Protein AF-A0A432TMC7-F1 (afdb_monomer_lite)

Secondary structure (DSSP, 8-state):
---TT-----SSGGGGTTTSPPPSEEEEEE-STT--EEEEEE-SHHHHHHHHHHT-

pLDDT: mean 90.74, std 8.9, range [53.97, 97.12]

Foldseek 3Di:
DPDPPDDDDDPPCVVCPPPDDDDQKDWDWDDDDPDTDTDIDGDDPVSVVVVVVVVD

Structure (mmCIF, N/CA/C/O backbone):
data_AF-A0A432TMC7-F1
#
_entry.id   AF-A0A432TMC7-F1
#
loop_
_atom_site.group_PDB
_atom_site.id
_atom_site.type_symbol
_atom_site.label_atom_id
_atom_site.label_alt_id
_atom_site.label_comp_id
_atom_site.label_asym_id
_atom_site.label_entity_id
_atom_site.label_seq_id
_atom_site.pdbx_PDB_ins_code
_atom_site.Cartn_x
_atom_site.Cartn_y
_atom_site.Cartn_z
_atom_site.occupancy
_atom_site.B_iso_or_equiv
_atom_site.auth_seq_id
_atom_site.auth_comp_id
_atom_site.auth_asym_id
_atom_site.auth_atom_id
_atom_site.pdbx_PDB_model_num
ATOM 1 N N . TYR A 1 1 ? -2.424 -17.529 5.704 1.00 59.00 1 TYR A N 1
ATOM 2 C CA . TYR A 1 1 ? -1.996 -16.149 5.387 1.00 59.00 1 TYR A CA 1
ATOM 3 C C . TYR A 1 1 ? -2.982 -15.103 5.913 1.00 59.00 1 TYR A C 1
ATOM 5 O O . TYR A 1 1 ? -2.542 -14.143 6.522 1.00 59.00 1 TYR A O 1
ATOM 13 N N . LEU A 1 2 ? -4.302 -15.304 5.778 1.00 67.81 2 LEU A N 1
ATOM 14 C CA . LEU A 1 2 ? -5.361 -14.435 6.341 1.00 67.81 2 LEU A CA 1
ATOM 15 C C . LEU A 1 2 ? -5.599 -14.619 7.859 1.00 67.81 2 LEU A C 1
ATOM 17 O O . LEU A 1 2 ? -6.712 -14.454 8.346 1.00 67.81 2 LEU A O 1
ATOM 21 N N . GLY A 1 3 ? -4.571 -15.032 8.602 1.00 70.38 3 GLY A N 1
ATOM 22 C CA . GLY A 1 3 ? -4.680 -15.189 10.053 1.00 70.38 3 GLY A CA 1
ATOM 23 C C . GLY A 1 3 ? -4.629 -13.831 10.763 1.00 70.38 3 GLY A C 1
ATOM 24 O O . GLY A 1 3 ? -4.067 -12.883 10.208 1.00 70.38 3 GLY A O 1
ATOM 25 N N . PRO A 1 4 ? -5.176 -13.718 11.983 1.00 81.19 4 PRO A N 1
ATOM 26 C CA . PRO A 1 4 ? -5.018 -12.514 12.794 1.00 81.19 4 PRO A CA 1
ATOM 27 C C . PRO A 1 4 ? -3.539 -12.265 13.132 1.00 81.19 4 PRO A C 1
ATOM 29 O O . PRO A 1 4 ? -2.740 -13.197 13.169 1.00 81.19 4 PRO A O 1
ATOM 32 N N . ASN A 1 5 ? -3.189 -11.011 13.438 1.00 87.12 5 ASN A N 1
ATOM 33 C CA . ASN A 1 5 ? -1.852 -10.592 13.893 1.00 87.12 5 ASN A CA 1
ATOM 34 C C . ASN A 1 5 ? -0.711 -10.806 12.880 1.00 87.12 5 ASN A C 1
ATOM 36 O O . ASN A 1 5 ? 0.439 -11.029 13.260 1.00 87.12 5 ASN A O 1
ATOM 40 N N . HIS A 1 6 ? -1.013 -10.694 11.589 1.00 89.19 6 HIS A N 1
ATOM 41 C CA . HIS A 1 6 ? -0.015 -10.690 10.523 1.00 89.19 6 HIS A CA 1
ATOM 42 C C . HIS A 1 6 ? -0.133 -9.422 9.677 1.00 89.19 6 HIS A C 1
ATOM 44 O O . HIS A 1 6 ? -1.220 -8.870 9.523 1.00 89.19 6 HIS A O 1
ATOM 50 N N . ILE A 1 7 ? 0.989 -8.988 9.102 1.00 91.00 7 ILE A N 1
ATOM 51 C CA . ILE A 1 7 ? 1.016 -7.941 8.077 1.00 91.00 7 ILE A CA 1
ATOM 52 C C . ILE A 1 7 ? 1.010 -8.627 6.716 1.00 91.00 7 ILE A C 1
ATOM 54 O O . ILE A 1 7 ? 1.776 -9.564 6.485 1.00 91.00 7 ILE A O 1
ATOM 58 N N . GLN A 1 8 ? 0.159 -8.145 5.817 1.00 91.81 8 GLN A N 1
ATOM 59 C CA . GLN A 1 8 ? 0.148 -8.578 4.428 1.00 91.81 8 GLN A CA 1
ATOM 60 C C . GLN A 1 8 ? 0.745 -7.484 3.550 1.00 91.81 8 GLN A C 1
ATOM 62 O O . GLN A 1 8 ? 0.314 -6.335 3.606 1.00 91.81 8 GLN A O 1
ATOM 67 N N . LEU A 1 9 ? 1.738 -7.852 2.745 1.00 94.19 9 LEU A N 1
ATOM 68 C CA . LEU A 1 9 ? 2.331 -6.990 1.729 1.00 94.19 9 LEU A CA 1
ATOM 69 C C . LEU A 1 9 ? 2.019 -7.625 0.382 1.00 94.19 9 LEU A C 1
ATOM 71 O O . LEU A 1 9 ? 2.445 -8.747 0.111 1.00 94.19 9 LEU A O 1
ATOM 75 N N . ILE A 1 10 ? 1.212 -6.937 -0.417 1.00 93.25 10 ILE A N 1
ATOM 76 C CA . ILE A 1 10 ? 0.673 -7.472 -1.664 1.00 93.25 10 ILE A CA 1
ATOM 77 C C . ILE A 1 10 ? 1.126 -6.557 -2.797 1.00 93.25 10 ILE A C 1
ATOM 79 O O . ILE A 1 10 ? 0.727 -5.395 -2.859 1.00 93.25 10 ILE A O 1
ATOM 83 N N . GLU A 1 11 ? 1.961 -7.087 -3.688 1.00 94.88 11 GLU A N 1
ATOM 84 C CA . GLU A 1 11 ? 2.284 -6.434 -4.956 1.00 94.88 11 GLU A CA 1
ATOM 85 C C . GLU A 1 11 ? 1.171 -6.673 -5.978 1.00 94.88 11 GLU A C 1
ATOM 87 O O . GLU A 1 11 ? 0.500 -7.705 -5.949 1.00 94.88 11 GLU A O 1
ATOM 92 N N . TRP A 1 12 ? 0.986 -5.715 -6.891 1.00 94.00 12 TRP A N 1
ATOM 93 C CA . TRP A 1 12 ? -0.021 -5.773 -7.958 1.00 94.00 12 TRP A CA 1
ATOM 94 C C . TRP A 1 12 ? -1.427 -6.167 -7.457 1.00 94.00 12 TRP A C 1
ATOM 96 O O . TRP A 1 12 ? -2.020 -7.117 -7.976 1.00 94.00 12 TRP A O 1
ATOM 106 N N . PRO A 1 13 ? -1.996 -5.449 -6.463 1.00 93.19 13 PRO A N 1
ATOM 107 C CA . PRO A 1 13 ? -3.261 -5.830 -5.826 1.00 93.19 13 PRO A CA 1
ATOM 108 C C . PRO A 1 13 ? -4.434 -5.921 -6.813 1.00 93.19 13 PRO A C 1
ATOM 110 O O . PRO A 1 13 ? -5.368 -6.690 -6.589 1.00 93.19 13 PRO A O 1
ATOM 113 N N . ASP A 1 14 ? -4.362 -5.202 -7.937 1.00 93.31 14 ASP A N 1
ATOM 114 C CA . ASP A 1 14 ? -5.357 -5.258 -9.009 1.00 93.31 14 ASP A CA 1
ATOM 115 C C . ASP A 1 14 ? -5.490 -6.652 -9.640 1.00 93.31 14 ASP A C 1
ATOM 117 O O . ASP A 1 14 ? -6.594 -7.051 -10.011 1.00 93.31 14 ASP A O 1
ATOM 121 N N . LEU A 1 15 ? -4.402 -7.431 -9.706 1.00 93.88 15 LEU A N 1
ATOM 122 C CA . LEU A 1 15 ? -4.437 -8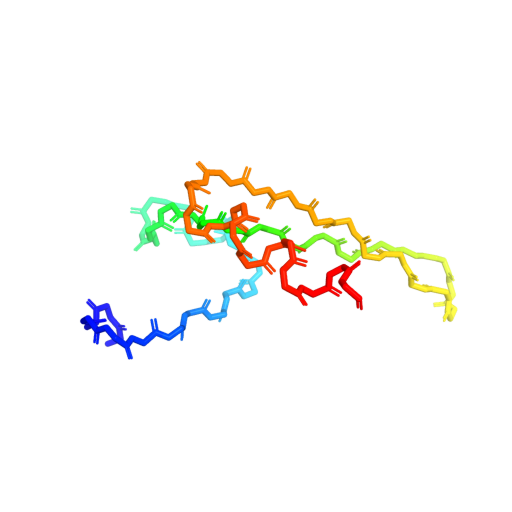.813 -10.205 1.00 93.88 15 LEU A CA 1
ATOM 123 C C . LEU A 1 15 ? -5.145 -9.765 -9.229 1.00 93.88 15 LEU A C 1
ATOM 125 O O . LEU A 1 15 ? -5.638 -10.813 -9.636 1.00 93.88 15 LEU A O 1
ATOM 129 N N . GLY A 1 16 ? -5.216 -9.396 -7.947 1.00 87.69 16 GLY A N 1
ATOM 130 C CA . GLY A 1 16 ? -5.903 -10.138 -6.890 1.00 87.69 16 GLY A CA 1
ATOM 131 C C . GLY A 1 16 ? -7.317 -9.633 -6.590 1.00 87.69 16 GLY A C 1
ATOM 132 O O . GLY A 1 16 ? -7.902 -10.034 -5.579 1.00 87.69 16 GLY A O 1
ATOM 133 N N . LYS A 1 17 ? -7.874 -8.734 -7.414 1.00 86.81 17 LYS A N 1
ATOM 134 C CA . LYS A 1 17 ? -9.162 -8.080 -7.150 1.00 86.81 17 LYS A CA 1
ATOM 135 C C . LYS A 1 17 ? -10.278 -9.105 -6.916 1.00 86.81 17 LYS A C 1
ATOM 137 O O . LYS A 1 17 ? -10.542 -9.964 -7.750 1.00 86.81 17 LYS A O 1
ATOM 142 N N . GLY A 1 18 ? -10.952 -8.986 -5.772 1.00 87.38 18 GLY A N 1
ATOM 143 C CA . GLY A 1 18 ? -12.022 -9.896 -5.344 1.00 87.38 18 GLY A CA 1
ATOM 144 C C . GLY A 1 18 ? -11.548 -11.138 -4.578 1.00 87.38 18 GLY A C 1
ATOM 145 O O . GLY A 1 18 ? -12.371 -11.780 -3.933 1.00 87.38 18 GLY A O 1
ATOM 146 N N . ALA A 1 19 ? -10.248 -11.447 -4.591 1.00 89.31 19 ALA A N 1
ATOM 147 C CA . ALA A 1 19 ? -9.654 -12.553 -3.832 1.00 89.31 19 ALA A CA 1
ATOM 148 C C . ALA A 1 19 ? -8.872 -12.090 -2.589 1.00 89.31 19 ALA A C 1
ATOM 150 O O . ALA A 1 19 ? -8.656 -12.879 -1.669 1.00 89.31 19 ALA A O 1
ATOM 151 N N . ILE A 1 20 ? -8.450 -10.823 -2.551 1.00 89.38 20 ILE A N 1
ATOM 152 C CA . ILE A 1 20 ? -7.723 -10.225 -1.423 1.00 89.38 20 ILE A CA 1
ATOM 153 C C . ILE A 1 20 ? -8.625 -9.302 -0.599 1.00 89.38 20 ILE A C 1
ATOM 155 O O . ILE A 1 20 ? -9.575 -8.709 -1.116 1.00 89.38 20 ILE A O 1
ATOM 159 N N . ALA A 1 21 ? -8.315 -9.175 0.692 1.00 88.94 21 ALA A N 1
ATOM 160 C CA . ALA A 1 21 ? -9.000 -8.238 1.573 1.00 88.94 21 ALA A CA 1
ATOM 161 C C . ALA A 1 21 ? -8.707 -6.776 1.166 1.00 88.94 21 ALA A C 1
ATOM 163 O O . ALA A 1 21 ? -7.633 -6.498 0.625 1.00 88.94 21 ALA A O 1
ATOM 164 N N . PRO A 1 22 ?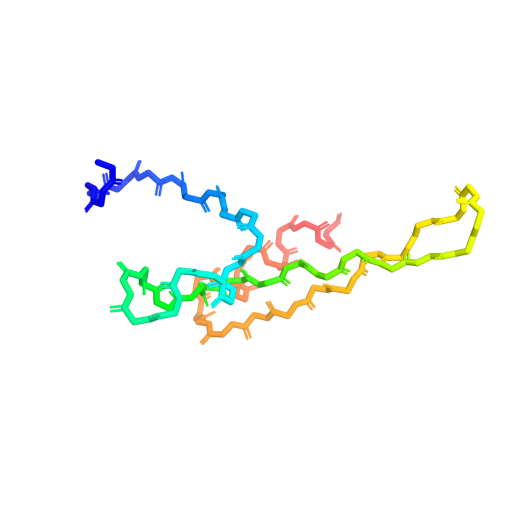 -9.626 -5.830 1.439 1.00 91.56 22 PRO A N 1
ATOM 165 C CA . PRO A 1 22 ? -9.357 -4.408 1.255 1.00 91.56 22 PRO A CA 1
ATOM 166 C C . PRO A 1 22 ? -8.129 -3.959 2.054 1.00 91.56 22 PRO A C 1
ATOM 168 O O . PRO A 1 22 ? -7.952 -4.355 3.204 1.00 91.56 22 PRO A O 1
ATOM 171 N N . ALA A 1 23 ? -7.290 -3.118 1.451 1.00 94.56 23 ALA A N 1
ATOM 172 C CA . ALA A 1 23 ? -6.057 -2.659 2.077 1.00 94.56 23 ALA A CA 1
ATOM 173 C C . ALA A 1 23 ? -6.309 -1.543 3.101 1.00 94.56 23 ALA A C 1
ATOM 175 O O . ALA A 1 23 ? -6.946 -0.540 2.776 1.00 94.56 23 ALA A O 1
ATOM 176 N N . ASP A 1 24 ? -5.713 -1.655 4.290 1.00 95.56 24 ASP A N 1
ATOM 177 C CA . ASP A 1 24 ? -5.674 -0.573 5.285 1.00 95.56 24 ASP A CA 1
ATOM 178 C C . ASP A 1 24 ? -4.868 0.643 4.799 1.00 95.56 24 ASP A C 1
ATOM 180 O O . ASP A 1 24 ? -5.201 1.793 5.099 1.00 95.56 24 ASP A O 1
ATOM 184 N N . LEU A 1 25 ? -3.801 0.379 4.042 1.00 95.69 25 LEU A N 1
ATOM 185 C CA . LEU A 1 25 ? -2.854 1.356 3.519 1.00 95.69 25 LEU A CA 1
ATOM 186 C C . LEU A 1 25 ? -2.398 0.913 2.126 1.00 95.69 25 LEU A C 1
ATOM 188 O O . LEU A 1 25 ? -2.154 -0.266 1.886 1.00 95.69 25 LEU A O 1
ATOM 192 N N . THR A 1 26 ? -2.290 1.852 1.192 1.00 96.38 26 THR A N 1
ATOM 193 C CA . THR A 1 26 ? -1.772 1.613 -0.159 1.00 96.38 26 THR A CA 1
ATOM 194 C C . THR A 1 26 ? -0.547 2.470 -0.405 1.00 96.38 26 THR A C 1
ATOM 196 O O . THR A 1 26 ? -0.526 3.649 -0.056 1.00 96.38 26 THR A O 1
ATOM 199 N N . ILE A 1 27 ? 0.466 1.857 -1.016 1.00 96.12 27 ILE A N 1
ATOM 200 C CA . ILE A 1 27 ? 1.707 2.510 -1.422 1.00 96.12 27 ILE A CA 1
ATOM 201 C C . ILE A 1 27 ? 1.793 2.420 -2.938 1.00 96.12 27 ILE A C 1
ATOM 203 O O . ILE A 1 27 ? 1.893 1.330 -3.497 1.00 96.12 27 ILE A O 1
ATOM 207 N N . VAL A 1 28 ? 1.773 3.571 -3.599 1.00 96.44 28 VAL A N 1
ATOM 208 C CA . VAL A 1 28 ? 2.022 3.676 -5.036 1.00 96.44 28 VAL A CA 1
ATOM 209 C C . VAL A 1 28 ? 3.415 4.249 -5.231 1.00 96.44 28 VAL A C 1
ATOM 211 O O . VAL A 1 28 ? 3.701 5.374 -4.819 1.00 96.44 28 VAL A O 1
ATOM 214 N N . LEU A 1 29 ? 4.290 3.472 -5.863 1.00 95.44 29 LEU A N 1
ATOM 215 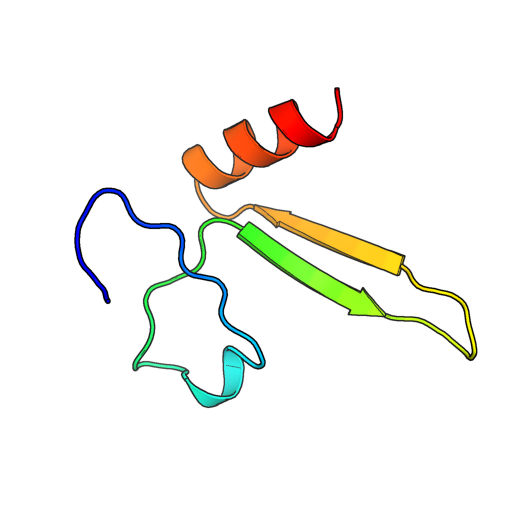C CA . LEU A 1 29 ? 5.618 3.921 -6.258 1.00 95.44 29 LEU A CA 1
ATOM 216 C C . LEU A 1 29 ? 5.567 4.409 -7.706 1.00 95.44 29 LEU A C 1
ATOM 218 O O . LEU A 1 29 ? 5.129 3.693 -8.600 1.00 95.44 29 LEU A O 1
ATOM 222 N N . SER A 1 30 ? 6.027 5.632 -7.938 1.00 95.94 30 SER A N 1
ATOM 223 C CA . SER A 1 30 ? 6.164 6.228 -9.272 1.00 95.94 30 SER A CA 1
ATOM 224 C C . SER A 1 30 ? 7.539 6.868 -9.422 1.00 95.94 30 SER A C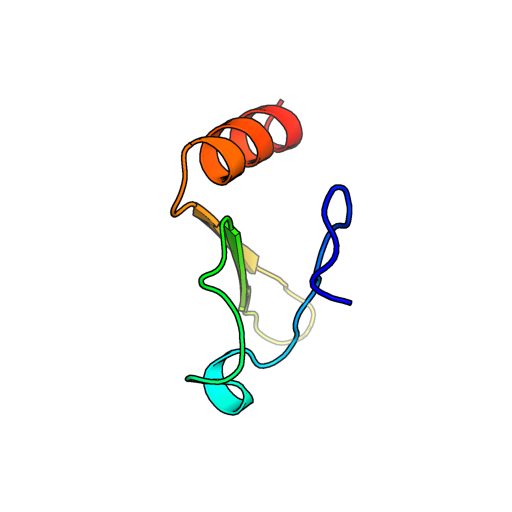 1
ATOM 226 O O . SER A 1 30 ? 8.225 7.121 -8.431 1.00 95.94 30 SER A O 1
ATOM 228 N N . GLY A 1 31 ? 7.980 7.126 -10.650 1.00 94.88 31 GLY A N 1
ATOM 229 C CA . GLY A 1 31 ? 9.277 7.751 -10.876 1.00 94.88 31 GLY A CA 1
ATOM 230 C C . GLY A 1 31 ? 9.725 7.714 -12.328 1.00 94.88 31 GLY A C 1
ATOM 231 O O . GLY A 1 31 ? 9.194 6.947 -13.126 1.00 94.88 31 GLY A O 1
ATOM 232 N N . ILE A 1 32 ? 10.710 8.553 -12.640 1.00 95.19 32 ILE A N 1
ATOM 233 C CA . ILE A 1 32 ? 11.436 8.565 -13.913 1.00 95.19 32 ILE A CA 1
ATOM 234 C C . ILE A 1 32 ? 12.899 8.245 -13.593 1.00 95.19 32 ILE A C 1
ATOM 236 O O . ILE A 1 32 ? 13.436 8.734 -12.592 1.00 95.19 32 ILE A O 1
ATOM 240 N N . ASP A 1 33 ? 13.523 7.399 -14.411 1.00 94.25 33 ASP A N 1
ATOM 241 C CA . ASP A 1 33 ? 14.895 6.913 -14.239 1.00 94.25 33 ASP A CA 1
ATOM 242 C C . ASP A 1 33 ? 15.150 6.364 -12.824 1.00 94.25 33 ASP A C 1
ATOM 244 O O . ASP A 1 33 ? 14.521 5.394 -12.391 1.00 94.25 33 ASP A O 1
ATOM 248 N N . GLN A 1 34 ? 16.050 7.006 -12.078 1.00 95.31 34 GLN A N 1
ATOM 249 C CA . GLN A 1 34 ? 16.482 6.601 -10.740 1.00 95.31 34 GLN A CA 1
ATOM 250 C C . GLN A 1 34 ? 15.710 7.305 -9.616 1.00 95.31 34 GLN A C 1
ATOM 252 O O . GLN A 1 34 ? 15.984 7.071 -8.441 1.00 95.31 34 GLN A O 1
ATOM 257 N N . GLN A 1 35 ? 14.738 8.160 -9.941 1.00 95.56 35 GLN A N 1
ATOM 258 C CA . GLN A 1 35 ? 13.918 8.825 -8.931 1.00 95.56 35 GLN A CA 1
ATOM 259 C C . GLN A 1 35 ? 12.762 7.928 -8.506 1.00 95.56 35 GLN A C 1
ATOM 261 O O . GLN A 1 35 ? 12.162 7.238 -9.330 1.00 95.56 35 GLN A O 1
ATOM 266 N N . ARG A 1 36 ? 12.404 7.961 -7.223 1.00 94.69 36 ARG A N 1
ATOM 267 C CA . ARG A 1 36 ? 11.202 7.300 -6.709 1.00 94.69 36 ARG A CA 1
ATOM 268 C C . ARG A 1 36 ? 10.403 8.280 -5.866 1.00 94.69 36 ARG A C 1
ATOM 270 O O . ARG A 1 36 ? 10.947 8.975 -5.015 1.00 94.69 36 ARG A O 1
ATOM 277 N N . ARG A 1 37 ? 9.099 8.306 -6.106 1.00 95.00 37 ARG A N 1
ATOM 278 C CA . ARG A 1 37 ? 8.093 8.982 -5.300 1.00 95.00 37 ARG A CA 1
ATOM 279 C C . ARG A 1 37 ? 7.147 7.920 -4.770 1.00 95.00 37 ARG A C 1
ATOM 281 O O . ARG A 1 37 ? 6.468 7.257 -5.553 1.00 95.00 37 ARG A O 1
ATOM 288 N N . ALA A 1 38 ? 7.105 7.786 -3.452 1.00 94.06 38 ALA A N 1
ATOM 289 C CA . ALA A 1 38 ? 6.080 7.012 -2.779 1.00 94.06 38 ALA A CA 1
ATOM 290 C C . ALA A 1 38 ? 4.883 7.921 -2.495 1.00 94.06 38 ALA A C 1
ATOM 292 O O . ALA A 1 38 ? 5.027 8.978 -1.881 1.00 94.06 38 ALA A O 1
ATOM 293 N N . HIS A 1 39 ? 3.708 7.516 -2.958 1.00 94.56 39 HIS A N 1
ATOM 294 C CA . HIS A 1 39 ? 2.442 8.082 -2.526 1.00 94.56 39 HIS A CA 1
ATOM 295 C C . HIS A 1 39 ? 1.761 7.078 -1.603 1.00 94.56 39 HIS A C 1
ATOM 297 O O . HIS A 1 39 ? 1.570 5.924 -1.987 1.00 94.56 39 HIS A O 1
ATOM 303 N N . ILE A 1 40 ? 1.429 7.514 -0.390 1.00 95.00 40 ILE A N 1
ATOM 304 C CA . ILE A 1 40 ? 0.799 6.673 0.625 1.00 95.00 40 ILE A CA 1
ATOM 305 C C . ILE A 1 40 ? -0.617 7.184 0.868 1.00 95.00 40 ILE A C 1
ATOM 307 O O . ILE A 1 40 ? -0.815 8.366 1.147 1.00 95.00 40 ILE A O 1
ATOM 311 N N . SER A 1 41 ? -1.593 6.286 0.787 1.00 95.94 41 SER A N 1
ATOM 312 C CA . SER A 1 41 ? -2.999 6.555 1.098 1.00 95.94 41 SER A CA 1
ATOM 313 C C . SER A 1 41 ? -3.494 5.558 2.142 1.00 95.94 41 SER A C 1
ATOM 315 O O . SER A 1 41 ? -3.083 4.399 2.140 1.00 95.94 41 SER A O 1
ATOM 317 N N . THR A 1 42 ? -4.369 5.997 3.045 1.00 97.06 42 THR A N 1
ATOM 318 C CA . THR A 1 42 ? -4.916 5.161 4.126 1.00 97.06 42 THR A CA 1
ATOM 319 C C . THR A 1 42 ? -6.421 5.043 3.994 1.00 97.06 42 THR A C 1
ATOM 321 O O . THR A 1 42 ? -7.079 6.041 3.706 1.00 97.06 42 THR A O 1
ATOM 324 N N . HIS A 1 43 ? -6.969 3.863 4.265 1.00 96.94 43 HIS A N 1
ATOM 325 C CA . HIS A 1 43 ? -8.392 3.571 4.056 1.00 96.94 43 HIS A CA 1
ATOM 326 C C . HIS A 1 43 ? -9.111 3.108 5.323 1.00 96.94 43 HIS A C 1
ATOM 328 O O . HIS A 1 43 ? -10.332 2.973 5.326 1.00 96.94 43 HIS A O 1
ATOM 334 N N . THR A 1 44 ? -8.371 2.885 6.409 1.00 97.00 44 THR A N 1
ATOM 335 C CA . THR A 1 44 ? -8.923 2.495 7.707 1.00 97.00 44 THR A CA 1
ATOM 336 C C . THR A 1 44 ? -8.255 3.279 8.838 1.00 97.00 44 THR A C 1
ATOM 338 O O . THR A 1 44 ? -7.152 3.807 8.660 1.00 97.00 44 THR A O 1
ATOM 341 N N . PRO A 1 45 ? -8.863 3.324 10.040 1.00 97.12 45 PRO A N 1
ATOM 342 C CA . PRO A 1 45 ? -8.238 3.944 11.207 1.00 97.12 45 PRO A CA 1
ATOM 343 C C . PRO A 1 45 ? -6.884 3.327 11.580 1.00 97.12 45 PRO A C 1
ATOM 345 O O . PRO A 1 45 ? -6.012 4.025 12.096 1.00 97.12 45 PRO A O 1
ATOM 348 N N . ILE A 1 46 ? -6.695 2.027 11.319 1.00 94.50 46 ILE A N 1
ATOM 349 C CA . ILE A 1 46 ? -5.405 1.352 11.512 1.00 94.50 46 ILE A CA 1
ATOM 350 C C . ILE A 1 46 ? -4.384 1.918 10.521 1.00 94.50 46 ILE A C 1
ATOM 352 O O . ILE A 1 46 ? -3.303 2.327 10.941 1.00 94.50 46 ILE A O 1
ATOM 356 N N . GLY A 1 47 ? -4.747 2.035 9.239 1.00 96.06 47 GLY A N 1
ATOM 357 C CA . GLY A 1 47 ? -3.910 2.671 8.221 1.00 96.06 47 GLY A CA 1
ATOM 358 C C . GLY A 1 47 ? -3.514 4.105 8.583 1.00 96.06 47 GLY A C 1
ATOM 359 O O . GLY A 1 47 ? -2.343 4.462 8.480 1.00 96.06 47 GLY A O 1
ATOM 360 N N . THR A 1 48 ? -4.454 4.920 9.073 1.00 96.19 48 THR A N 1
AT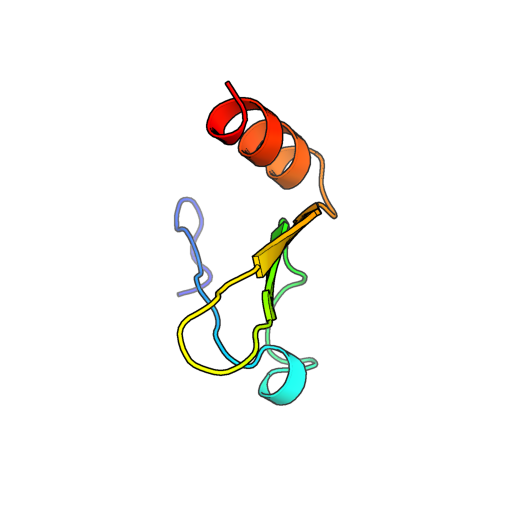OM 361 C CA . THR A 1 48 ? -4.170 6.303 9.502 1.00 96.19 48 THR A CA 1
ATOM 362 C C . THR A 1 48 ? -3.192 6.357 10.675 1.00 96.19 48 THR A C 1
ATOM 364 O O . THR A 1 48 ? -2.265 7.164 10.651 1.00 96.19 48 THR A O 1
ATOM 367 N N . LYS A 1 49 ? -3.346 5.479 11.676 1.00 95.50 49 LYS A N 1
ATOM 368 C CA . LYS A 1 49 ? -2.391 5.375 12.794 1.00 95.50 49 LYS A CA 1
ATOM 369 C C . LYS A 1 49 ? -0.998 4.974 12.313 1.00 95.50 49 LYS A C 1
ATOM 371 O O . LYS A 1 49 ? -0.018 5.571 12.742 1.00 95.50 49 LYS A O 1
ATOM 376 N N . LEU A 1 50 ? -0.911 4.011 11.392 1.00 93.06 50 LEU A N 1
ATOM 377 C CA . LEU A 1 50 ? 0.364 3.615 10.791 1.00 93.06 50 LEU A CA 1
ATOM 378 C C . LEU A 1 50 ? 1.036 4.793 10.077 1.00 93.06 50 LEU A C 1
ATOM 380 O O . LEU A 1 50 ? 2.220 5.030 10.299 1.00 93.06 50 LEU A O 1
ATOM 384 N N . LEU A 1 51 ? 0.283 5.564 9.283 1.00 93.75 51 LEU A N 1
ATOM 385 C CA . LEU A 1 51 ? 0.807 6.742 8.585 1.00 93.75 51 LEU A CA 1
ATOM 386 C C . LEU A 1 51 ? 1.366 7.796 9.555 1.00 93.75 51 LEU A C 1
ATOM 388 O O . LEU A 1 51 ? 2.404 8.391 9.282 1.00 93.75 51 LEU A O 1
ATOM 392 N N . GLN A 1 52 ? 0.703 8.015 10.692 1.00 93.25 52 GLN A N 1
ATOM 393 C CA . GLN A 1 52 ? 1.188 8.938 11.723 1.00 93.25 52 GLN A CA 1
ATOM 394 C C . GLN A 1 52 ? 2.532 8.484 12.301 1.00 93.25 52 GLN A C 1
ATOM 39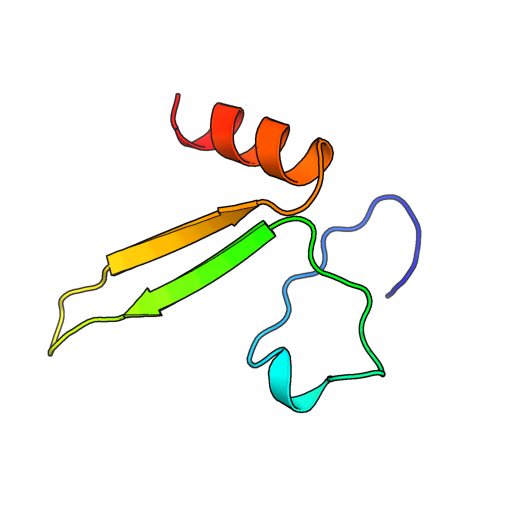6 O O . GLN A 1 52 ? 3.440 9.300 12.428 1.00 93.25 52 GLN A O 1
ATOM 401 N N . CYS A 1 53 ? 2.688 7.188 12.587 1.00 89.88 53 CYS A N 1
ATOM 402 C CA . CYS A 1 53 ? 3.933 6.642 13.130 1.00 89.88 53 CYS A CA 1
ATOM 403 C C . CYS A 1 53 ? 5.121 6.742 12.162 1.00 89.88 53 CYS A C 1
ATOM 405 O O . CYS A 1 53 ? 6.248 6.897 12.617 1.00 89.88 53 CYS A O 1
ATOM 407 N N . VAL A 1 54 ? 4.893 6.640 10.848 1.00 84.44 54 VAL A N 1
ATOM 408 C CA . VAL A 1 54 ? 5.979 6.671 9.845 1.00 84.44 54 VAL A CA 1
ATOM 409 C C . VAL A 1 54 ? 6.336 8.077 9.360 1.00 84.44 54 VAL A C 1
ATOM 411 O O . VAL A 1 54 ? 7.395 8.256 8.771 1.00 84.44 54 VAL A O 1
ATOM 414 N N . ASN A 1 55 ? 5.472 9.064 9.608 1.00 76.75 55 ASN A N 1
ATOM 415 C CA . ASN A 1 55 ? 5.714 10.478 9.297 1.00 76.75 55 ASN A CA 1
ATOM 416 C C . ASN A 1 55 ? 6.220 11.285 10.511 1.00 76.75 55 ASN A C 1
ATOM 418 O O . ASN A 1 55 ? 6.197 12.516 10.465 1.00 76.75 55 ASN A O 1
ATOM 422 N N . SER A 1 56 ? 6.599 10.606 11.598 1.00 53.97 56 SER A N 1
ATOM 423 C CA . SER A 1 56 ? 7.129 11.213 12.829 1.00 53.97 56 SER A CA 1
ATOM 424 C C . SER A 1 56 ? 8.622 11.516 12.736 1.00 53.97 56 SER A C 1
ATOM 426 O O . SER A 1 56 ? 9.343 10.711 12.107 1.00 53.97 56 SER A O 1
#

Radius of gyration: 13.07 Å; chains: 1; bounding box: 28×27×28 Å

Sequence (56 aa):
YLGPNHIQLIEWPDLGKGAIAPADLTIVLSGIDQQRRAHISTHTPIGTKLLQCVNS